Protein AF-A0A183LH65-F1 (afdb_monomer_lite)

Sequence (62 aa):
MFESRFQCAIDGGCLSESV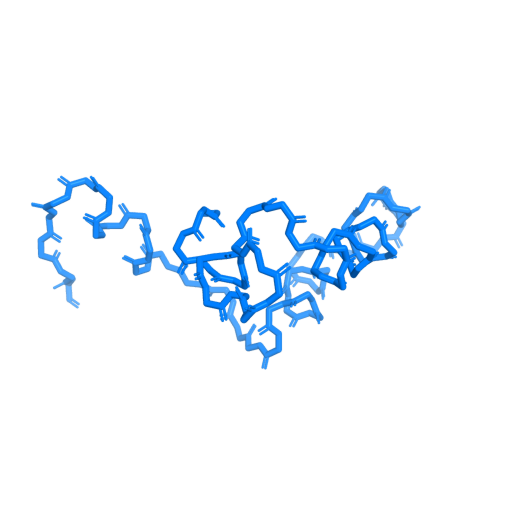GRDYREKILRPGGSKDAADMLKDFLGREPNDDAFFKLLNVNLP

InterPro domains:
  IPR001567 Peptidase M3A/M3B catalytic domain [PF01432] (13-55)
  IPR024077 Neurolysin/Thimet oligopeptidase, domain 2 [G3DSA:1.10.1370.10] (1-61)

Foldseek 3Di:
DQPACQCPQPQHRVPRPVLVVLCCVLPVVCPPVDDNQNSVCSSRVHGDDCPVVCVVVVHDDD

Structure (mmCIF, N/CA/C/O backbone):
data_AF-A0A183LH65-F1
#
_entry.id   AF-A0A183LH65-F1
#
loop_
_atom_site.group_PDB
_atom_site.id
_atom_site.type_symbol
_atom_site.label_atom_id
_atom_site.label_alt_id
_atom_site.label_comp_id
_atom_site.label_asym_id
_atom_site.label_entity_id
_atom_site.label_seq_id
_atom_site.pdbx_PDB_ins_code
_atom_site.Cartn_x
_atom_site.Cartn_y
_atom_site.Cartn_z
_atom_site.occupancy
_atom_site.B_iso_or_equiv
_atom_site.auth_seq_id
_atom_site.auth_comp_id
_atom_site.auth_asym_id
_atom_site.auth_atom_id
_atom_site.pdbx_PDB_model_num
ATOM 1 N N . MET A 1 1 ? -4.220 -3.077 -7.071 1.00 56.09 1 MET A N 1
ATOM 2 C CA . MET A 1 1 ? -2.977 -3.393 -6.325 1.00 56.09 1 MET A CA 1
ATOM 3 C C . MET A 1 1 ? -1.724 -3.123 -7.156 1.00 56.09 1 MET A C 1
ATOM 5 O O . MET A 1 1 ? -0.844 -2.457 -6.643 1.00 56.09 1 MET A O 1
ATOM 9 N N . PHE A 1 2 ? -1.637 -3.580 -8.414 1.00 60.34 2 PHE A N 1
ATOM 10 C CA . PHE A 1 2 ? -0.487 -3.275 -9.283 1.00 60.34 2 PHE A CA 1
ATOM 11 C C . PHE A 1 2 ? -0.401 -1.771 -9.595 1.00 60.34 2 PHE A C 1
ATOM 13 O O . PHE A 1 2 ? 0.596 -1.143 -9.277 1.00 60.34 2 PHE A O 1
ATOM 20 N N . GLU A 1 3 ? -1.498 -1.167 -10.066 1.00 70.19 3 GLU A N 1
ATOM 21 C CA . GLU A 1 3 ? -1.615 0.263 -10.429 1.00 70.19 3 GLU A CA 1
ATOM 22 C C . GLU A 1 3 ? -1.599 1.258 -9.242 1.00 70.19 3 GLU A C 1
ATOM 24 O O . GLU A 1 3 ? -2.019 2.404 -9.366 1.00 70.19 3 GLU A O 1
ATOM 29 N N . SER A 1 4 ? -1.168 0.828 -8.053 1.00 77.81 4 SER A N 1
ATOM 30 C CA . SER A 1 4 ? -1.009 1.713 -6.892 1.00 77.81 4 SER A CA 1
ATOM 31 C C . SER A 1 4 ? 0.469 2.065 -6.671 1.00 77.81 4 SER A C 1
ATOM 33 O O . SER A 1 4 ? 1.213 2.300 -7.622 1.00 77.81 4 SER A O 1
ATOM 35 N N . ARG A 1 5 ? 0.918 2.084 -5.410 1.00 90.00 5 ARG A N 1
ATOM 36 C CA . ARG A 1 5 ? 2.314 2.297 -4.998 1.00 90.00 5 ARG A CA 1
ATOM 37 C C . ARG A 1 5 ? 3.316 1.428 -5.773 1.00 90.00 5 ARG A C 1
ATOM 39 O O . ARG A 1 5 ? 4.448 1.858 -5.945 1.00 90.00 5 ARG A O 1
ATOM 46 N N . PHE A 1 6 ? 2.915 0.235 -6.222 1.00 90.12 6 PHE A N 1
ATOM 47 C CA . PHE A 1 6 ? 3.803 -0.712 -6.896 1.00 90.12 6 PHE A CA 1
ATOM 48 C C . PHE A 1 6 ? 4.120 -0.337 -8.348 1.00 90.12 6 PHE A C 1
ATOM 50 O O . PHE A 1 6 ? 5.279 -0.381 -8.726 1.00 90.12 6 PHE A O 1
ATOM 57 N N . GLN A 1 7 ? 3.156 0.061 -9.180 1.00 84.94 7 GLN A N 1
ATOM 58 C CA . GLN A 1 7 ? 3.444 0.418 -10.578 1.00 84.94 7 GLN A CA 1
ATOM 59 C C . GLN A 1 7 ? 4.287 1.691 -10.693 1.00 84.94 7 GLN A C 1
ATOM 61 O O . GLN A 1 7 ? 5.152 1.771 -11.560 1.00 84.94 7 GLN A O 1
ATOM 66 N N . CYS A 1 8 ? 4.060 2.669 -9.813 1.00 82.19 8 CYS A N 1
ATOM 67 C CA . CYS A 1 8 ? 4.794 3.936 -9.811 1.00 82.19 8 CYS A CA 1
ATOM 68 C C . CYS A 1 8 ? 6.149 3.862 -9.084 1.00 82.19 8 CYS A C 1
ATOM 70 O O . CYS A 1 8 ? 6.806 4.891 -8.920 1.00 82.19 8 CYS A O 1
ATOM 72 N N . ALA A 1 9 ? 6.563 2.683 -8.606 1.00 88.75 9 ALA A N 1
ATOM 73 C CA . ALA A 1 9 ? 7.814 2.535 -7.875 1.00 88.75 9 ALA A CA 1
ATOM 74 C C . ALA A 1 9 ? 9.018 2.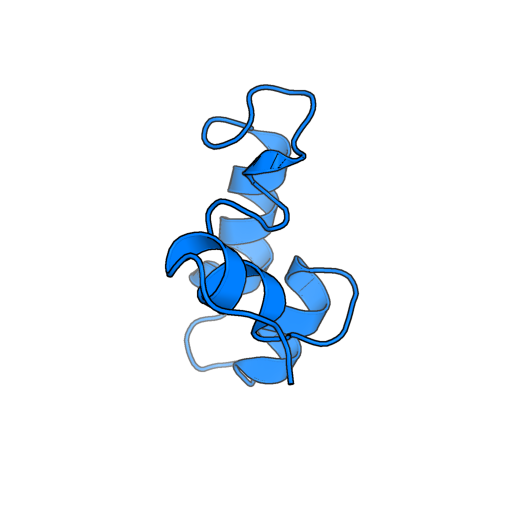665 -8.820 1.00 88.75 9 ALA A C 1
ATOM 76 O O . ALA A 1 9 ? 9.226 1.840 -9.713 1.00 88.75 9 ALA A O 1
ATOM 77 N N . ILE A 1 10 ? 9.817 3.711 -8.609 1.00 86.69 10 ILE A N 1
ATOM 78 C CA . ILE A 1 10 ? 10.960 4.071 -9.465 1.00 86.69 10 ILE A CA 1
ATOM 79 C C . ILE A 1 10 ? 12.062 2.996 -9.413 1.00 86.69 10 ILE A C 1
ATOM 81 O O . ILE A 1 10 ? 12.781 2.787 -10.384 1.00 86.69 10 ILE A O 1
ATOM 85 N N . ASP A 1 11 ? 12.171 2.276 -8.300 1.00 91.12 11 ASP A N 1
ATOM 86 C CA . ASP A 1 11 ? 13.213 1.295 -7.988 1.00 91.12 11 ASP A CA 1
ATOM 87 C C . ASP A 1 11 ? 12.834 -0.156 -8.347 1.00 91.12 11 ASP A C 1
ATOM 89 O O . ASP A 1 11 ? 13.313 -1.096 -7.719 1.00 91.12 11 ASP A O 1
ATOM 93 N N . GLY A 1 12 ? 11.991 -0.360 -9.364 1.00 88.44 12 GLY A N 1
ATOM 94 C CA . GLY A 1 12 ? 11.701 -1.701 -9.898 1.00 88.44 12 GLY A CA 1
ATOM 95 C C . GLY A 1 12 ? 10.229 -2.098 -9.903 1.00 88.44 12 GLY A C 1
ATOM 96 O O . GLY A 1 12 ? 9.911 -3.286 -10.002 1.00 88.44 12 GLY A O 1
ATOM 97 N N . GLY A 1 13 ? 9.314 -1.132 -9.806 1.00 89.25 13 GLY A N 1
ATOM 98 C CA . GLY A 1 13 ? 7.884 -1.389 -9.903 1.00 89.25 13 GLY A CA 1
ATOM 99 C C . GLY A 1 13 ? 7.406 -2.385 -8.839 1.00 89.25 13 GLY A C 1
ATOM 100 O O . GLY A 1 13 ? 7.626 -2.216 -7.640 1.00 89.25 13 GLY A O 1
ATOM 101 N N . CYS A 1 14 ? 6.806 -3.491 -9.281 1.00 89.31 14 CYS A N 1
ATOM 102 C CA . CYS A 1 14 ? 6.367 -4.561 -8.379 1.00 89.31 14 CYS A CA 1
ATOM 103 C C . CYS A 1 14 ? 7.486 -5.288 -7.629 1.00 89.31 14 CYS A C 1
ATOM 105 O O . CYS A 1 14 ? 7.195 -5.968 -6.649 1.00 89.31 14 CYS A O 1
ATOM 107 N N . LEU A 1 15 ? 8.738 -5.155 -8.065 1.00 92.12 15 LEU A N 1
ATOM 108 C CA . LEU A 1 15 ? 9.905 -5.734 -7.397 1.00 92.12 15 LEU A CA 1
ATOM 109 C C . LEU A 1 15 ? 10.691 -4.699 -6.578 1.00 92.12 15 LEU A C 1
ATOM 111 O O . LEU A 1 15 ? 11.793 -4.990 -6.123 1.00 92.12 15 LEU A O 1
ATOM 115 N N . SER A 1 16 ? 10.125 -3.506 -6.380 1.00 95.38 16 SER A N 1
ATOM 116 C CA . SER A 1 16 ? 10.690 -2.453 -5.538 1.00 95.38 16 SER A CA 1
ATOM 117 C C . SER A 1 16 ? 10.955 -2.945 -4.112 1.00 95.38 16 SER A C 1
ATOM 119 O O . SER A 1 16 ? 10.036 -3.376 -3.405 1.00 95.38 16 SER A O 1
ATOM 121 N N . GLU A 1 17 ? 12.208 -2.834 -3.659 1.00 95.75 17 GLU A N 1
ATOM 122 C CA . GLU A 1 17 ? 12.569 -3.153 -2.274 1.00 95.75 17 GLU A CA 1
ATOM 123 C C . GLU A 1 17 ? 11.905 -2.167 -1.307 1.00 95.75 17 GLU A C 1
ATOM 125 O O . GLU A 1 17 ? 11.385 -2.569 -0.262 1.00 95.75 17 GLU A O 1
ATOM 130 N N . SER A 1 18 ? 11.888 -0.878 -1.660 1.00 94.56 18 SER A N 1
ATOM 131 C CA . SER A 1 18 ? 11.332 0.165 -0.798 1.00 94.56 18 SER A CA 1
ATOM 132 C C . SER A 1 18 ? 9.826 -0.014 -0.593 1.00 94.56 18 SER A C 1
ATOM 134 O O . SER A 1 18 ? 9.351 -0.041 0.545 1.00 94.56 18 SER A O 1
ATOM 136 N N . VAL A 1 19 ? 9.067 -0.230 -1.671 1.00 95.25 19 VAL A N 1
ATOM 137 C CA . VAL A 1 19 ? 7.618 -0.459 -1.590 1.00 95.25 19 VAL A CA 1
ATOM 138 C C . VAL A 1 19 ? 7.311 -1.817 -0.958 1.00 95.25 19 VAL A C 1
ATOM 140 O O . VAL A 1 19 ? 6.375 -1.917 -0.164 1.00 95.25 19 VAL A O 1
ATOM 143 N N . GLY A 1 20 ? 8.114 -2.849 -1.235 1.00 95.44 20 GLY A N 1
ATOM 144 C CA . GLY A 1 20 ? 7.984 -4.155 -0.586 1.00 95.44 20 GLY A CA 1
ATOM 145 C C . GLY A 1 20 ? 8.171 -4.083 0.934 1.00 95.44 20 GLY A C 1
ATOM 146 O O . GLY A 1 20 ? 7.388 -4.671 1.687 1.00 95.44 20 GLY A O 1
ATOM 147 N N . ARG A 1 21 ? 9.160 -3.311 1.403 1.00 96.88 21 ARG A N 1
ATOM 148 C CA . ARG A 1 21 ? 9.387 -3.054 2.832 1.00 96.88 21 ARG A CA 1
ATOM 149 C C . ARG A 1 21 ? 8.199 -2.335 3.462 1.00 96.88 21 ARG A C 1
ATOM 151 O O . ARG A 1 21 ? 7.696 -2.797 4.483 1.00 96.88 21 ARG A O 1
ATOM 158 N N . ASP A 1 22 ? 7.702 -1.274 2.833 1.00 96.69 22 ASP A N 1
ATOM 159 C CA . ASP A 1 22 ? 6.510 -0.564 3.309 1.00 96.69 22 ASP A CA 1
ATOM 160 C C . ASP A 1 22 ? 5.291 -1.486 3.401 1.00 96.69 22 ASP A C 1
ATOM 162 O O . ASP A 1 22 ? 4.561 -1.453 4.391 1.00 96.69 22 ASP A O 1
ATOM 166 N N . TYR A 1 23 ? 5.077 -2.340 2.398 1.00 96.38 23 TYR A N 1
ATOM 167 C CA . TYR A 1 23 ? 3.956 -3.276 2.390 1.00 96.38 23 TYR A CA 1
ATOM 168 C C . TYR A 1 23 ? 4.051 -4.274 3.548 1.00 96.38 23 TYR A C 1
ATOM 170 O O . TYR A 1 23 ? 3.070 -4.511 4.258 1.00 96.38 23 TYR A O 1
ATOM 178 N N . ARG A 1 24 ? 5.250 -4.810 3.810 1.00 97.69 24 ARG A N 1
ATOM 179 C CA . ARG A 1 24 ? 5.491 -5.666 4.975 1.00 97.69 24 ARG A CA 1
ATOM 180 C C . ARG A 1 24 ? 5.163 -4.938 6.275 1.00 97.69 24 ARG A C 1
ATOM 182 O O . ARG A 1 24 ? 4.425 -5.480 7.089 1.00 97.69 24 ARG A O 1
ATOM 189 N N . GLU A 1 25 ? 5.707 -3.746 6.485 1.00 98.25 25 GLU A N 1
ATOM 190 C CA . GLU A 1 25 ? 5.602 -3.044 7.769 1.00 98.25 25 GLU A CA 1
ATOM 191 C C . GLU A 1 25 ? 4.194 -2.500 8.047 1.00 98.25 25 GLU A C 1
ATOM 193 O O . GLU A 1 25 ? 3.764 -2.490 9.206 1.00 98.25 25 GLU A O 1
ATOM 198 N N . LYS A 1 26 ? 3.481 -2.069 6.997 1.00 97.50 26 LYS A N 1
ATOM 199 C CA . LYS A 1 26 ? 2.193 -1.365 7.099 1.00 97.50 26 LYS A CA 1
ATOM 200 C C . LYS A 1 26 ? 0.970 -2.241 6.833 1.00 97.50 26 LYS A C 1
ATOM 202 O O . LYS A 1 26 ? -0.085 -1.954 7.389 1.00 97.50 26 LYS A O 1
ATOM 207 N N . ILE A 1 27 ? 1.094 -3.287 6.011 1.00 97.12 27 ILE A N 1
ATOM 208 C CA . ILE A 1 27 ? -0.022 -4.183 5.663 1.00 97.12 27 ILE A CA 1
ATOM 209 C C . ILE A 1 27 ? 0.125 -5.554 6.332 1.00 97.12 27 ILE A C 1
ATOM 211 O O . ILE A 1 27 ? -0.797 -6.025 6.985 1.00 97.12 27 ILE A O 1
ATOM 215 N N . LEU A 1 28 ? 1.277 -6.214 6.201 1.00 98.00 28 LEU A N 1
ATOM 216 C CA . LEU A 1 28 ? 1.406 -7.604 6.663 1.00 98.00 28 LEU A CA 1
ATOM 217 C C . LEU A 1 28 ? 1.682 -7.713 8.167 1.00 98.00 28 LEU A C 1
ATOM 219 O O . LEU A 1 28 ? 1.061 -8.514 8.861 1.00 98.00 28 LEU A O 1
ATOM 223 N N . ARG A 1 29 ? 2.620 -6.910 8.675 1.00 98.38 29 ARG A N 1
ATOM 224 C CA . ARG A 1 29 ? 3.095 -6.958 10.064 1.00 98.38 29 ARG A CA 1
ATOM 225 C C . ARG A 1 29 ? 2.000 -6.661 11.099 1.00 98.38 29 ARG A C 1
ATOM 227 O O . ARG A 1 29 ? 1.998 -7.354 12.114 1.00 98.38 29 ARG A O 1
ATOM 234 N N . PRO A 1 30 ? 1.083 -5.689 10.905 1.00 98.12 30 PRO A N 1
ATOM 235 C CA . PRO A 1 30 ? 0.041 -5.417 11.896 1.00 98.12 30 PRO A CA 1
ATOM 236 C C . PRO A 1 30 ? -0.977 -6.558 12.049 1.00 98.12 3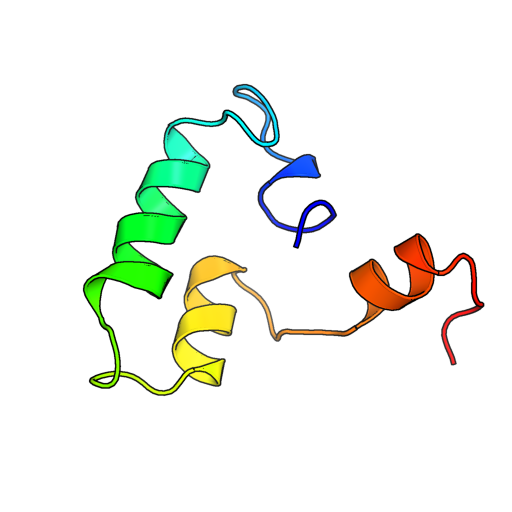0 PRO A C 1
ATOM 238 O O . PRO A 1 30 ? -1.573 -6.702 13.118 1.00 98.12 30 PRO A O 1
ATOM 241 N N . GLY A 1 31 ? -1.196 -7.372 11.010 1.00 96.62 31 GLY A N 1
ATOM 242 C CA . GLY A 1 31 ? -2.261 -8.376 11.012 1.00 96.62 31 GLY A CA 1
ATOM 243 C C . GLY A 1 31 ? -3.620 -7.751 11.354 1.00 96.62 31 GLY A C 1
ATOM 244 O O . GLY A 1 31 ? -3.933 -6.657 10.899 1.00 96.62 31 GLY A O 1
ATOM 245 N N . GLY A 1 32 ? -4.409 -8.414 1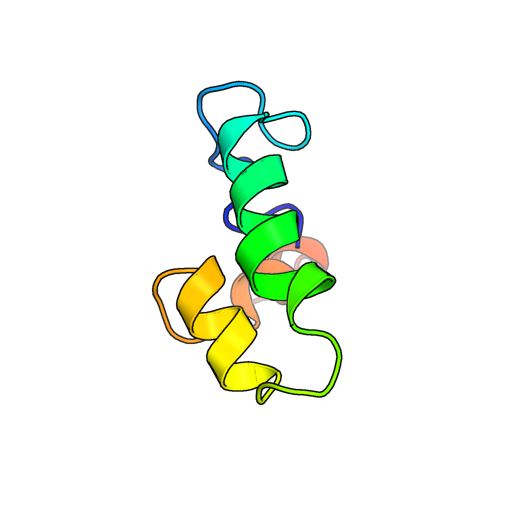2.203 1.00 97.25 32 GLY A N 1
ATOM 246 C CA . GLY A 1 32 ? -5.713 -7.906 12.654 1.00 97.25 32 GLY A CA 1
ATOM 247 C C . GLY A 1 32 ? -5.665 -6.868 13.783 1.00 97.25 32 GLY A C 1
ATOM 248 O O . GLY A 1 32 ? -6.706 -6.562 14.352 1.00 97.25 32 GLY A O 1
ATOM 249 N N . SER A 1 33 ? -4.485 -6.364 14.166 1.00 97.56 33 SER A N 1
ATOM 250 C CA . SER A 1 33 ? -4.356 -5.404 15.280 1.00 97.56 33 SER A CA 1
ATOM 251 C C . SER A 1 33 ? -4.640 -3.947 14.895 1.00 97.56 33 SER A C 1
ATO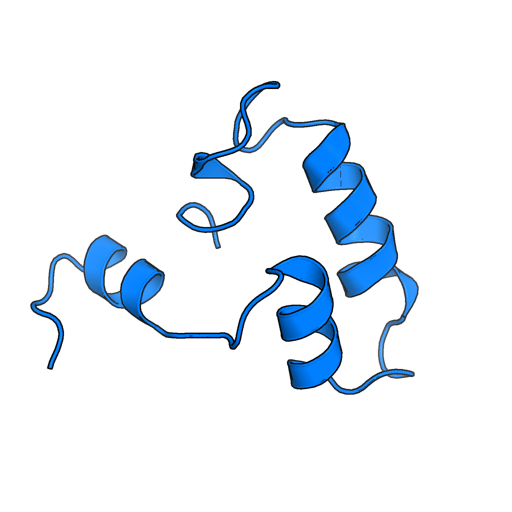M 253 O O . SER A 1 33 ? -4.746 -3.095 15.776 1.00 97.56 33 SER A O 1
ATOM 255 N N . LYS A 1 34 ? -4.763 -3.652 13.596 1.00 97.81 34 LYS A N 1
ATOM 256 C CA . LYS A 1 34 ? -5.073 -2.327 13.045 1.00 97.81 34 LYS A CA 1
ATOM 257 C C . LYS A 1 34 ? -6.226 -2.463 12.051 1.00 97.81 34 LYS A C 1
ATOM 259 O O . LYS A 1 34 ? -6.344 -3.494 11.392 1.00 97.81 34 LYS A O 1
ATOM 264 N N . ASP A 1 35 ? -7.071 -1.439 11.959 1.00 98.25 35 ASP A N 1
ATOM 265 C CA . ASP A 1 35 ? -8.156 -1.422 10.980 1.00 98.25 35 ASP A CA 1
ATOM 266 C C . ASP A 1 35 ? -7.602 -1.447 9.546 1.00 98.25 35 ASP A C 1
ATOM 268 O O . ASP A 1 35 ? -6.601 -0.795 9.227 1.00 98.25 35 ASP A O 1
ATOM 272 N N . ALA A 1 36 ? -8.253 -2.216 8.675 1.00 96.88 36 ALA A N 1
ATOM 273 C CA . ALA A 1 36 ? -7.779 -2.428 7.314 1.00 96.88 36 ALA A CA 1
ATOM 274 C C . ALA A 1 36 ? -7.792 -1.135 6.478 1.00 96.88 36 ALA A C 1
ATOM 276 O O . ALA A 1 36 ? -6.894 -0.935 5.654 1.00 96.88 36 ALA A O 1
ATOM 277 N N . ALA A 1 37 ? -8.765 -0.241 6.691 1.00 96.38 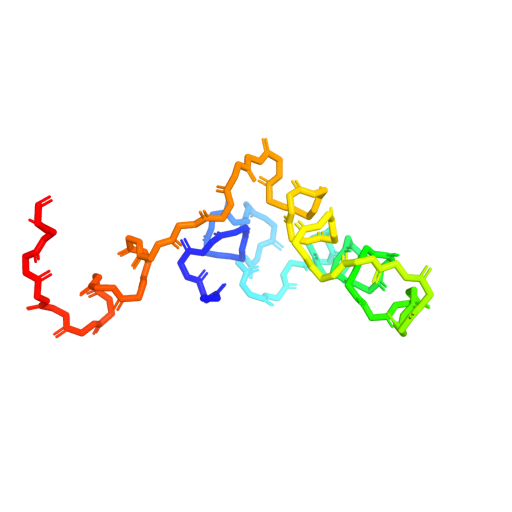37 ALA A N 1
ATOM 278 C CA . ALA A 1 37 ? -8.827 1.039 5.992 1.00 96.38 37 ALA A CA 1
ATOM 279 C C . ALA A 1 37 ? -7.687 1.962 6.443 1.00 96.38 37 ALA A C 1
ATOM 281 O O . ALA A 1 37 ? -7.006 2.556 5.602 1.00 96.38 37 ALA A O 1
ATOM 282 N N . ASP A 1 38 ? -7.394 1.999 7.745 1.00 97.88 38 ASP A N 1
ATOM 283 C CA . ASP A 1 38 ? -6.262 2.758 8.289 1.00 97.88 38 ASP A CA 1
ATOM 284 C C . ASP A 1 38 ? -4.913 2.232 7.778 1.00 97.88 38 ASP A C 1
ATOM 286 O O . ASP A 1 38 ? -3.989 3.004 7.505 1.00 97.88 38 ASP A O 1
ATOM 290 N N . MET A 1 39 ? -4.775 0.911 7.642 1.00 98.12 39 MET A N 1
ATOM 291 C CA . MET A 1 39 ? -3.592 0.281 7.048 1.00 98.12 39 MET A CA 1
ATOM 292 C C . MET A 1 39 ? -3.416 0.678 5.579 1.00 98.12 39 MET A C 1
ATOM 294 O O . MET A 1 39 ? -2.312 1.040 5.164 1.00 98.12 39 MET A O 1
ATOM 298 N N . LEU A 1 40 ? -4.496 0.645 4.793 1.00 96.00 40 LEU A N 1
ATOM 299 C CA . LEU A 1 40 ? -4.468 1.044 3.387 1.00 96.00 40 LEU A CA 1
ATOM 300 C C . LEU A 1 40 ? -4.119 2.521 3.226 1.00 96.00 40 LEU A C 1
ATOM 302 O O . LEU A 1 40 ? -3.250 2.848 2.420 1.00 96.00 40 LEU A O 1
ATOM 306 N N . LYS A 1 41 ? -4.734 3.403 4.016 1.00 96.44 41 LYS A N 1
ATOM 307 C CA . LYS A 1 41 ? -4.454 4.842 3.982 1.00 96.44 41 LYS A CA 1
ATOM 308 C C . LYS A 1 41 ? -2.991 5.153 4.295 1.00 96.44 41 LYS A C 1
ATOM 310 O O . LYS A 1 41 ? -2.362 5.940 3.590 1.00 96.44 41 LYS A O 1
ATOM 315 N N . ASP A 1 42 ? -2.423 4.490 5.301 1.00 96.75 42 ASP A N 1
ATOM 316 C CA . ASP A 1 42 ? -1.011 4.621 5.680 1.00 96.75 42 ASP A CA 1
ATOM 317 C C . ASP A 1 42 ? -0.058 4.112 4.579 1.00 96.75 42 ASP A C 1
ATOM 319 O O . ASP A 1 42 ? 0.954 4.742 4.255 1.00 96.75 42 ASP A O 1
ATOM 323 N N . PHE A 1 43 ? -0.382 2.983 3.944 1.00 95.88 43 PHE A N 1
ATOM 324 C CA . PHE A 1 43 ? 0.430 2.440 2.854 1.00 95.88 43 PHE A CA 1
ATOM 325 C C . PHE A 1 43 ? 0.360 3.294 1.576 1.00 95.88 43 PHE A C 1
ATOM 327 O O . PHE A 1 43 ? 1.386 3.530 0.928 1.00 95.88 43 PHE A O 1
ATOM 334 N N . LEU A 1 44 ? -0.833 3.773 1.220 1.00 93.88 44 LEU A N 1
ATOM 335 C CA . LEU A 1 44 ? -1.087 4.535 -0.004 1.00 93.88 44 LEU A CA 1
ATOM 336 C C . LEU A 1 44 ? -0.721 6.020 0.115 1.00 93.88 44 LEU A C 1
ATOM 338 O O . LEU A 1 44 ? -0.442 6.644 -0.906 1.00 93.88 44 LEU A O 1
ATOM 342 N N . GLY A 1 45 ? -0.736 6.590 1.325 1.00 94.06 45 GLY A N 1
ATOM 343 C CA . GLY A 1 45 ? -0.561 8.030 1.557 1.00 94.06 45 GLY A CA 1
ATOM 344 C C . GLY A 1 45 ? -1.775 8.878 1.150 1.00 94.06 45 GLY A C 1
ATOM 345 O O . GLY A 1 45 ? -1.674 10.099 1.062 1.00 94.06 45 GLY A O 1
ATOM 346 N N . ARG A 1 46 ? -2.914 8.235 0.878 1.00 94.00 46 ARG A N 1
ATOM 347 C CA . ARG A 1 46 ? -4.193 8.831 0.467 1.00 94.00 46 ARG A CA 1
ATOM 348 C C . ARG A 1 46 ? -5.339 7.897 0.849 1.00 94.00 46 ARG A C 1
ATOM 350 O O . ARG A 1 46 ? -5.092 6.738 1.174 1.00 94.00 46 ARG A O 1
ATOM 357 N N . GLU A 1 47 ? -6.576 8.368 0.741 1.00 94.50 47 GLU A N 1
ATOM 358 C CA . GLU A 1 47 ? -7.739 7.483 0.856 1.00 94.50 47 GLU A CA 1
ATOM 359 C C . GLU A 1 47 ? -7.713 6.388 -0.230 1.00 94.50 47 GLU A C 1
ATOM 361 O O . GLU A 1 47 ? -7.316 6.669 -1.374 1.00 94.50 47 GLU A O 1
ATOM 366 N N . PRO A 1 48 ? -8.098 5.140 0.101 1.00 93.38 48 PRO A N 1
ATOM 367 C CA . PRO A 1 48 ? -8.267 4.088 -0.890 1.00 93.38 48 PRO A CA 1
ATOM 368 C C . PRO A 1 48 ? -9.415 4.434 -1.847 1.00 93.38 48 PRO A C 1
ATOM 370 O O . PRO A 1 48 ? -10.396 5.066 -1.468 1.00 93.38 48 PRO A O 1
ATOM 373 N N . ASN A 1 49 ? -9.273 4.029 -3.107 1.00 91.50 49 ASN A N 1
ATOM 374 C CA . ASN A 1 49 ? -10.290 4.197 -4.140 1.00 91.50 49 ASN A CA 1
ATOM 375 C C . ASN A 1 49 ? -10.198 3.069 -5.176 1.00 91.50 49 ASN A C 1
ATOM 377 O O . ASN A 1 49 ? -9.201 2.339 -5.224 1.00 91.50 49 ASN A O 1
ATOM 381 N N . ASP A 1 50 ? -11.223 2.969 -6.019 1.00 91.06 50 ASP A N 1
ATOM 382 C CA . ASP A 1 50 ? -11.389 1.864 -6.967 1.00 91.06 50 ASP A CA 1
ATOM 383 C C . ASP A 1 50 ? -10.872 2.187 -8.378 1.00 91.06 50 ASP A C 1
ATOM 385 O O . ASP A 1 50 ? -10.950 1.346 -9.273 1.00 91.06 50 ASP A O 1
ATOM 389 N N . ASP A 1 51 ? -10.273 3.363 -8.592 1.00 89.44 51 ASP A N 1
ATOM 390 C CA . ASP A 1 51 ? -9.835 3.819 -9.920 1.00 89.44 51 ASP A CA 1
ATOM 391 C C . ASP A 1 51 ? -8.906 2.809 -10.607 1.00 89.44 51 ASP A C 1
ATOM 393 O O . ASP A 1 51 ? -9.061 2.472 -11.781 1.00 89.44 51 ASP A O 1
ATOM 397 N N . ALA A 1 52 ? -7.951 2.278 -9.839 1.00 87.12 52 ALA A N 1
ATOM 398 C CA . ALA A 1 52 ? -7.006 1.265 -10.296 1.00 87.12 52 ALA A CA 1
ATOM 399 C C . ALA A 1 52 ? -7.702 -0.046 -10.698 1.00 87.12 52 ALA A C 1
ATOM 401 O O . ALA A 1 52 ? -7.232 -0.752 -11.590 1.00 87.12 52 ALA A O 1
ATOM 402 N N . PHE A 1 53 ? -8.800 -0.392 -10.024 1.00 88.12 53 PHE A N 1
ATOM 403 C CA . PHE A 1 53 ? -9.589 -1.579 -10.330 1.00 88.12 53 PHE A CA 1
ATOM 404 C C . PHE A 1 53 ? -10.411 -1.377 -11.607 1.00 88.12 53 PHE A C 1
ATOM 406 O O . PHE A 1 53 ? -10.359 -2.219 -12.500 1.00 88.12 53 PHE A O 1
ATOM 413 N N . PHE A 1 54 ? -11.087 -0.237 -11.756 1.00 90.50 54 PHE A N 1
ATOM 414 C CA . PHE A 1 54 ? -11.848 0.070 -12.970 1.00 90.50 54 PHE A CA 1
ATOM 415 C C . PHE A 1 54 ? -10.961 0.199 -14.210 1.00 90.50 54 PHE A C 1
ATOM 417 O O . PHE A 1 54 ? -11.304 -0.331 -15.268 1.00 90.50 54 PHE A O 1
ATOM 424 N N . LYS A 1 55 ? -9.770 0.793 -14.069 1.00 87.06 55 LYS A N 1
ATOM 425 C CA . LYS A 1 55 ? -8.773 0.839 -15.144 1.00 87.06 55 LYS A CA 1
ATOM 426 C C . LYS A 1 55 ? -8.328 -0.560 -15.580 1.00 87.06 55 LYS A C 1
ATOM 428 O O . LYS A 1 55 ? -8.236 -0.811 -16.778 1.00 87.06 55 LYS A O 1
ATOM 433 N N . LEU A 1 56 ? -8.103 -1.481 -14.636 1.00 86.62 56 LEU A N 1
ATOM 434 C CA . LEU A 1 56 ? -7.771 -2.879 -14.944 1.00 86.62 56 LEU A CA 1
ATOM 435 C C . LEU A 1 56 ? -8.892 -3.576 -15.730 1.00 86.62 56 LEU A C 1
ATOM 437 O O . LEU A 1 56 ? -8.612 -4.345 -16.646 1.00 86.62 56 LEU A O 1
ATOM 441 N N . LEU A 1 57 ? -10.149 -3.308 -15.377 1.00 91.31 57 LEU A N 1
ATOM 442 C CA . LEU A 1 57 ? -11.316 -3.855 -16.073 1.00 91.31 57 LEU A CA 1
ATOM 443 C C . LEU A 1 57 ? -11.618 -3.154 -17.405 1.00 91.31 57 LEU A C 1
ATOM 445 O O . LEU A 1 57 ? -12.503 -3.599 -18.132 1.00 91.31 57 LEU A O 1
ATOM 449 N N . ASN A 1 58 ? -10.893 -2.079 -17.726 1.00 90.56 58 ASN A N 1
ATOM 450 C CA . ASN A 1 58 ? -11.128 -1.232 -18.890 1.00 90.56 58 ASN A CA 1
ATOM 451 C C . ASN A 1 58 ? -12.582 -0.723 -18.966 1.00 90.56 58 ASN A C 1
ATOM 453 O O . ASN A 1 58 ? -13.210 -0.731 -20.027 1.00 90.56 58 ASN A O 1
ATOM 457 N N . VAL A 1 59 ? -13.121 -0.303 -17.819 1.00 92.12 59 VAL A N 1
ATOM 458 C CA . VAL A 1 59 ? -14.441 0.331 -17.708 1.00 92.12 59 VAL A CA 1
ATOM 459 C C . VAL A 1 59 ? -14.286 1.798 -17.313 1.00 92.12 59 VAL A C 1
ATOM 461 O O . VAL A 1 59 ? -13.335 2.169 -16.625 1.00 92.12 59 VAL A O 1
ATOM 464 N N . ASN A 1 60 ? -15.211 2.645 -17.773 1.00 79.25 60 ASN A N 1
ATOM 465 C CA . ASN A 1 60 ? -15.187 4.074 -17.459 1.00 79.25 60 ASN A CA 1
ATOM 466 C C . ASN A 1 60 ? -15.460 4.310 -15.967 1.00 79.25 60 ASN A C 1
ATOM 468 O O . ASN A 1 60 ? -16.316 3.646 -15.380 1.00 79.25 60 ASN A O 1
ATOM 472 N N . LEU A 1 61 ? -14.743 5.274 -15.386 1.00 68.88 61 LEU A N 1
ATOM 473 C CA . LEU A 1 61 ? -14.992 5.754 -14.028 1.00 68.88 61 LEU A CA 1
ATOM 474 C C . LEU A 1 61 ? -16.373 6.438 -13.985 1.00 68.88 61 LEU A C 1
ATOM 476 O O . LEU A 1 61 ? -16.672 7.196 -14.914 1.00 68.88 61 LEU A O 1
ATOM 480 N N . PRO A 1 62 ? -17.216 6.147 -12.978 1.00 63.59 62 PRO A N 1
ATOM 481 C CA . PRO A 1 62 ? -18.470 6.866 -12.767 1.00 63.59 62 PRO A CA 1
ATOM 482 C C . PRO A 1 62 ? -18.252 8.351 -12.448 1.00 63.59 62 PRO A C 1
ATOM 484 O O . PRO A 1 62 ? -17.181 8.699 -11.896 1.00 63.59 62 PRO A O 1
#

pLDDT: mean 90.61, std 9.33, range [56.09, 98.38]

Radius of gyration: 12.63 Å; chains: 1; bounding box: 32×17×34 Å

Organism: NCBI:txid48269

Secondary structure (DSSP, 8-state):
-IIIIITT-TTTGGG-HHHHHHHIIIIITTGGGS-HHHHHHHHHSS---SHHHHHHTT----